Protein AF-A0A6G3T417-F1 (afdb_monomer_lite)

Organism: Streptomyces anulatus (NCBI:txid1892)

Foldseek 3Di:
DPDPDPLLVQLVVLQVVLVVCVVVVNLVVSLVSLVSSLVSCVVNVVLLSNLVSLQSNLVSCVVVVNNVSSVVSNVVSVCSVVPPPPPPPPPPPDDDD

Radius of gyration: 17.03 Å; chains: 1; bounding box: 56×28×38 Å

pLDDT: mean 87.09, std 17.43, range [45.56, 98.56]

Structure (mmCIF, N/CA/C/O backbone):
data_AF-A0A6G3T417-F1
#
_entry.id   AF-A0A6G3T417-F1
#
loop_
_atom_site.group_PDB
_atom_site.id
_atom_site.type_symbol
_atom_site.label_atom_id
_atom_site.label_alt_id
_atom_site.label_comp_id
_atom_site.label_asym_id
_atom_site.label_entity_id
_atom_site.label_seq_id
_atom_site.pdbx_PDB_ins_code
_atom_site.Cartn_x
_atom_site.Cartn_y
_atom_site.Cartn_z
_atom_site.occupancy
_atom_site.B_iso_or_equiv
_atom_site.auth_seq_id
_atom_site.auth_comp_id
_atom_site.auth_asym_id
_atom_site.auth_atom_id
_atom_site.pdbx_PDB_model_num
ATOM 1 N N . ARG A 1 1 ? 5.743 17.976 23.394 1.00 47.81 1 ARG A N 1
ATOM 2 C CA . ARG A 1 1 ? 6.061 16.539 23.605 1.00 47.81 1 ARG A CA 1
ATOM 3 C C . ARG A 1 1 ? 5.980 15.838 22.248 1.00 47.81 1 ARG A C 1
ATOM 5 O O . ARG A 1 1 ? 4.892 15.464 21.838 1.00 47.81 1 ARG A O 1
ATOM 12 N N . ARG A 1 2 ? 7.097 15.768 21.506 1.00 51.50 2 ARG A N 1
ATOM 13 C CA . ARG A 1 2 ? 7.196 15.003 20.250 1.00 51.50 2 ARG A CA 1
ATOM 14 C C . ARG A 1 2 ? 7.006 13.529 20.613 1.00 51.50 2 ARG A C 1
ATOM 16 O O . ARG A 1 2 ? 7.898 12.943 21.219 1.00 51.50 2 ARG A O 1
ATOM 23 N N . ARG A 1 3 ? 5.818 12.970 20.364 1.00 48.62 3 ARG A N 1
ATOM 24 C CA . ARG A 1 3 ? 5.634 11.515 20.411 1.00 48.62 3 ARG A CA 1
ATOM 25 C C . ARG A 1 3 ? 6.539 10.941 19.325 1.00 48.62 3 ARG A C 1
ATOM 27 O O . ARG A 1 3 ? 6.560 11.474 18.218 1.00 48.62 3 ARG A O 1
ATOM 34 N N . LEU A 1 4 ? 7.321 9.921 19.655 1.00 51.78 4 LEU A N 1
ATOM 35 C CA . LEU A 1 4 ? 7.965 9.091 18.650 1.00 51.78 4 LEU A CA 1
ATOM 36 C C . LEU A 1 4 ? 6.892 8.662 17.634 1.00 51.78 4 LEU A C 1
ATOM 38 O O . LEU A 1 4 ? 5.960 7.966 18.017 1.00 51.78 4 LEU A O 1
ATOM 42 N N . GLY A 1 5 ? 7.027 9.158 16.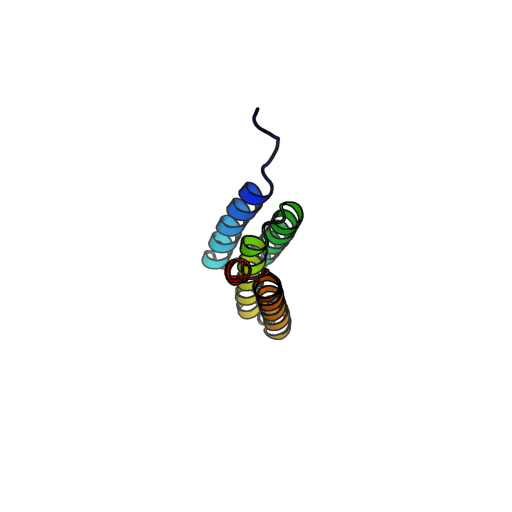399 1.00 67.00 5 GLY A N 1
ATOM 43 C CA . GLY A 1 5 ? 6.299 8.752 15.196 1.00 67.00 5 GLY A CA 1
ATOM 44 C C . GLY A 1 5 ? 4.777 8.834 15.261 1.00 67.00 5 GLY A C 1
ATOM 45 O O . GLY A 1 5 ? 4.139 7.888 15.699 1.00 67.00 5 GLY A O 1
ATOM 46 N N . ASP A 1 6 ? 4.180 9.912 14.752 1.00 87.38 6 ASP A N 1
ATOM 47 C CA . ASP A 1 6 ? 2.767 9.875 14.362 1.00 87.38 6 ASP A CA 1
ATOM 48 C C . ASP A 1 6 ? 2.610 8.852 13.213 1.00 87.38 6 ASP A C 1
ATOM 50 O O . ASP A 1 6 ? 3.148 9.093 12.125 1.00 87.38 6 ASP A O 1
ATOM 54 N N . PRO A 1 7 ? 1.934 7.707 13.433 1.00 90.50 7 PRO A N 1
ATOM 55 C CA . PRO A 1 7 ? 1.811 6.662 12.420 1.00 90.50 7 PRO A CA 1
ATOM 56 C C . PRO A 1 7 ? 1.067 7.154 11.173 1.00 90.50 7 PRO A C 1
ATOM 58 O O . PRO A 1 7 ? 1.411 6.738 10.069 1.00 90.50 7 PRO A O 1
ATOM 61 N N . ALA A 1 8 ? 0.124 8.097 11.303 1.00 89.25 8 ALA A N 1
ATOM 62 C CA . ALA A 1 8 ? -0.539 8.697 10.148 1.00 89.25 8 ALA A CA 1
ATOM 63 C C . ALA A 1 8 ? 0.430 9.584 9.352 1.00 89.25 8 ALA A C 1
ATOM 65 O O . ALA A 1 8 ? 0.447 9.547 8.122 1.00 89.25 8 ALA A O 1
ATOM 66 N N . ALA A 1 9 ? 1.282 10.359 10.030 1.00 92.25 9 ALA A N 1
ATOM 67 C CA . ALA A 1 9 ? 2.312 11.153 9.359 1.00 92.25 9 ALA A CA 1
ATOM 68 C C . ALA A 1 9 ? 3.350 10.268 8.646 1.00 92.25 9 ALA A C 1
ATOM 70 O O . ALA A 1 9 ? 3.732 10.564 7.514 1.00 92.25 9 ALA A O 1
ATOM 71 N N . GLN A 1 10 ? 3.768 9.161 9.269 1.00 94.88 10 GLN A N 1
ATOM 72 C CA . GLN A 1 10 ? 4.665 8.184 8.645 1.00 94.88 10 GLN A CA 1
ATOM 73 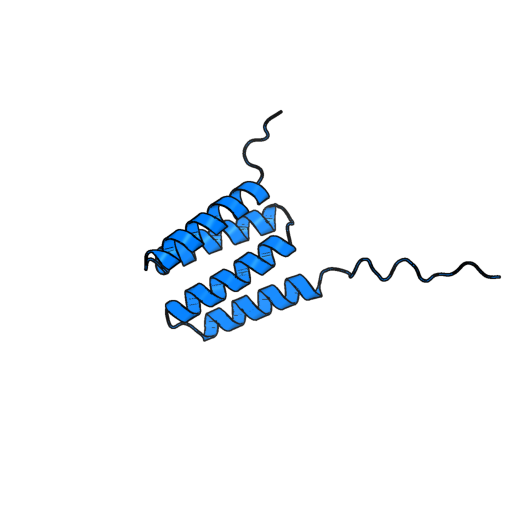C C . GLN A 1 10 ? 4.017 7.517 7.424 1.00 94.88 10 GLN A C 1
ATOM 75 O O . GLN A 1 10 ? 4.647 7.443 6.373 1.00 94.88 10 GLN A O 1
ATOM 80 N N . ALA A 1 11 ? 2.746 7.116 7.520 1.00 96.44 11 ALA A N 1
ATOM 81 C CA . ALA A 1 11 ? 1.997 6.561 6.395 1.00 96.44 11 ALA A CA 1
ATOM 82 C C . ALA A 1 11 ? 1.916 7.542 5.211 1.00 96.44 11 ALA A C 1
ATOM 84 O O . ALA A 1 11 ? 2.116 7.142 4.065 1.00 96.44 11 ALA A O 1
ATOM 85 N N . ARG A 1 12 ? 1.694 8.840 5.467 1.00 95.00 12 ARG A N 1
ATOM 86 C CA . ARG A 1 12 ? 1.710 9.880 4.419 1.00 95.00 12 ARG A CA 1
ATOM 87 C C . ARG A 1 12 ? 3.098 10.062 3.801 1.00 95.00 12 ARG A C 1
ATOM 89 O O . ARG A 1 12 ? 3.207 10.201 2.588 1.00 95.00 12 ARG A O 1
ATOM 96 N N . ALA A 1 13 ? 4.160 10.014 4.601 1.00 96.06 13 ALA A N 1
ATOM 97 C CA . ALA A 1 13 ? 5.523 10.105 4.080 1.00 96.06 13 ALA A CA 1
ATOM 98 C C . ALA A 1 13 ? 5.878 8.903 3.184 1.00 96.06 13 ALA A C 1
ATOM 100 O O . ALA A 1 13 ? 6.372 9.088 2.073 1.00 96.06 13 ALA A O 1
ATOM 101 N N . LEU A 1 14 ? 5.561 7.681 3.625 1.00 96.75 14 LEU A N 1
ATOM 102 C CA . LEU A 1 14 ? 5.728 6.473 2.810 1.00 96.75 14 LEU A CA 1
ATOM 103 C C . LEU A 1 14 ? 4.854 6.515 1.554 1.00 96.75 14 LEU A C 1
ATOM 105 O O . LEU A 1 14 ? 5.268 6.058 0.493 1.00 96.75 14 LEU A O 1
ATOM 109 N N . SER A 1 15 ? 3.669 7.119 1.646 1.00 93.69 15 SER A N 1
ATOM 110 C CA . SER A 1 15 ? 2.784 7.306 0.502 1.00 93.69 15 SER A CA 1
ATOM 111 C C . SER A 1 15 ? 3.423 8.119 -0.617 1.00 93.69 15 SER A C 1
ATOM 113 O O . SER A 1 15 ? 3.375 7.716 -1.780 1.00 93.69 15 SER A O 1
ATOM 115 N N . GLU A 1 16 ? 4.065 9.230 -0.265 1.00 96.38 16 GLU A N 1
ATOM 116 C CA . GLU A 1 16 ? 4.808 10.029 -1.236 1.00 96.38 16 GLU A CA 1
ATOM 117 C C . GLU A 1 16 ? 6.049 9.295 -1.756 1.00 96.38 16 GLU A C 1
ATOM 119 O O . GLU A 1 16 ? 6.318 9.331 -2.956 1.00 96.38 16 GLU A O 1
ATOM 124 N N . ALA A 1 17 ? 6.774 8.571 -0.896 1.00 97.12 17 ALA A N 1
ATOM 125 C CA . ALA A 1 17 ? 7.934 7.782 -1.314 1.00 97.12 17 ALA A CA 1
ATOM 126 C C . ALA A 1 17 ? 7.561 6.700 -2.342 1.00 97.12 17 ALA A C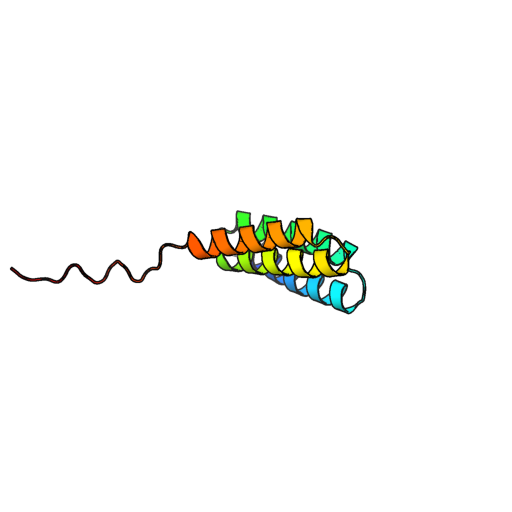 1
ATOM 128 O O . ALA A 1 17 ? 8.235 6.564 -3.365 1.00 97.12 17 ALA A O 1
ATOM 129 N N . ALA A 1 18 ? 6.456 5.987 -2.118 1.00 95.25 18 ALA A N 1
ATOM 130 C CA . ALA A 1 18 ? 5.969 4.966 -3.037 1.00 95.25 18 ALA A CA 1
ATOM 131 C C . ALA A 1 18 ? 5.593 5.552 -4.404 1.00 95.25 18 ALA A C 1
ATOM 133 O O . ALA A 1 18 ? 5.910 4.974 -5.445 1.00 95.25 18 ALA A O 1
ATOM 134 N N . ARG A 1 19 ? 4.972 6.736 -4.414 1.00 92.62 19 ARG A N 1
ATOM 135 C CA . ARG A 1 19 ? 4.639 7.464 -5.643 1.00 92.62 19 ARG A CA 1
ATOM 136 C C . ARG A 1 19 ? 5.899 7.877 -6.414 1.00 92.62 19 ARG A C 1
ATOM 138 O O . ARG A 1 19 ? 5.958 7.736 -7.632 1.00 92.62 19 ARG A O 1
ATOM 145 N N . VAL A 1 20 ? 6.936 8.339 -5.714 1.00 96.50 20 VAL A N 1
ATOM 146 C CA . VAL A 1 20 ? 8.235 8.660 -6.332 1.00 96.50 20 VAL A CA 1
ATOM 147 C C . VAL A 1 20 ? 8.892 7.411 -6.928 1.00 96.50 20 VAL A C 1
ATOM 149 O O . VAL A 1 20 ? 9.386 7.468 -8.052 1.00 96.50 20 VAL A O 1
ATOM 152 N N . GLN A 1 21 ? 8.878 6.279 -6.219 1.00 95.25 21 GLN A N 1
ATOM 153 C CA . GLN A 1 21 ? 9.411 5.007 -6.726 1.00 95.25 21 GLN A CA 1
ATOM 154 C C . GLN A 1 21 ? 8.661 4.535 -7.979 1.00 95.25 21 GLN A C 1
ATOM 156 O O . GLN A 1 21 ? 9.291 4.108 -8.944 1.00 95.25 21 GLN A O 1
ATOM 161 N N . GLU A 1 22 ? 7.334 4.664 -8.002 1.00 90.06 22 GLU A N 1
ATOM 162 C CA . GLU A 1 22 ? 6.508 4.325 -9.163 1.00 90.06 22 GLU A CA 1
ATOM 163 C C . GLU A 1 22 ? 6.886 5.170 -10.389 1.00 90.06 22 GLU A C 1
ATOM 165 O O . GLU A 1 22 ? 7.163 4.618 -11.456 1.00 90.06 22 GLU A O 1
ATOM 170 N N . TYR A 1 23 ? 6.989 6.497 -10.236 1.00 91.69 23 TYR A N 1
ATOM 171 C CA . TYR A 1 23 ? 7.435 7.378 -11.323 1.00 91.69 23 TYR A CA 1
ATOM 172 C C . TYR A 1 23 ? 8.885 7.135 -11.748 1.00 91.69 23 TYR A C 1
ATOM 174 O O . TYR A 1 23 ? 9.235 7.388 -12.898 1.00 91.69 23 TYR A O 1
ATOM 182 N N . ALA A 1 24 ? 9.717 6.609 -10.850 1.00 95.12 24 ALA A N 1
ATOM 183 C CA . ALA A 1 24 ? 11.077 6.185 -11.155 1.00 95.12 24 ALA A CA 1
ATOM 184 C C . ALA A 1 24 ? 11.151 4.797 -11.827 1.00 95.12 24 ALA A C 1
ATOM 186 O O . ALA A 1 24 ? 12.250 4.278 -12.012 1.00 95.12 24 ALA A O 1
ATOM 187 N N . GLY A 1 25 ? 10.019 4.170 -12.171 1.00 94.25 25 GLY A N 1
ATOM 188 C CA . GLY A 1 25 ? 9.995 2.847 -12.802 1.00 94.25 25 GLY A CA 1
ATOM 189 C C . GLY A 1 25 ? 10.371 1.710 -11.851 1.00 94.25 25 GLY A C 1
ATOM 190 O O . GLY A 1 25 ? 10.825 0.659 -12.298 1.00 94.25 25 GLY A O 1
ATOM 191 N N . ARG A 1 26 ? 10.180 1.903 -10.539 1.00 96.31 26 ARG A N 1
ATOM 192 C CA . ARG A 1 26 ? 10.465 0.922 -9.478 1.00 96.31 26 ARG A CA 1
ATOM 193 C C . ARG A 1 26 ? 9.166 0.429 -8.817 1.00 96.31 26 ARG A C 1
ATOM 195 O O . ARG A 1 26 ? 8.950 0.669 -7.628 1.00 96.31 26 ARG A O 1
ATOM 202 N N . PRO A 1 27 ? 8.271 -0.254 -9.557 1.00 94.44 27 PRO A N 1
ATOM 203 C CA . PRO A 1 27 ? 6.957 -0.640 -9.041 1.00 94.44 27 PRO A CA 1
ATOM 204 C C . PRO A 1 27 ? 7.023 -1.692 -7.920 1.00 94.44 27 PRO A C 1
ATOM 206 O O . PRO A 1 27 ? 6.174 -1.684 -7.038 1.00 94.44 27 PRO A O 1
ATOM 209 N N . HIS A 1 28 ? 8.048 -2.551 -7.889 1.00 96.56 28 HIS A N 1
ATOM 210 C CA . HIS A 1 28 ? 8.237 -3.518 -6.798 1.00 96.56 28 HIS A CA 1
ATOM 211 C C . HIS A 1 28 ? 8.539 -2.827 -5.459 1.00 96.56 28 HIS A C 1
ATOM 213 O O . HIS A 1 28 ? 7.923 -3.148 -4.445 1.00 96.56 28 HIS A O 1
ATOM 219 N N . ASP A 1 29 ? 9.419 -1.823 -5.465 1.00 97.31 29 ASP A N 1
ATOM 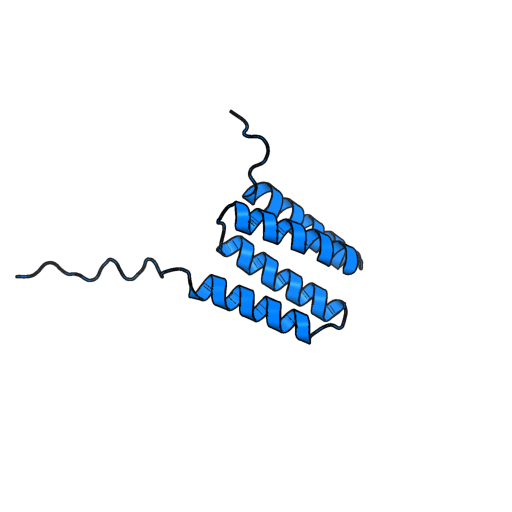220 C CA . ASP A 1 29 ? 9.737 -1.049 -4.259 1.00 97.31 29 ASP A CA 1
ATOM 221 C C . ASP A 1 29 ? 8.533 -0.209 -3.810 1.00 97.31 29 ASP A C 1
ATOM 223 O O . ASP A 1 29 ? 8.255 -0.094 -2.613 1.00 97.31 29 ASP A O 1
ATOM 227 N N . SER A 1 30 ? 7.781 0.329 -4.780 1.00 96.44 30 SER A N 1
ATOM 228 C CA . SER A 1 30 ? 6.523 1.040 -4.526 1.00 96.44 30 SER A CA 1
ATOM 229 C C . SER A 1 30 ? 5.493 0.145 -3.840 1.00 96.44 30 SER A C 1
ATOM 231 O O . SER A 1 30 ? 4.862 0.571 -2.869 1.00 96.44 30 SER A O 1
ATOM 233 N N . LEU A 1 31 ? 5.371 -1.114 -4.278 1.00 97.12 31 LEU A N 1
ATOM 234 C CA . LEU A 1 31 ? 4.469 -2.098 -3.684 1.00 97.12 31 LEU A CA 1
ATOM 235 C C . LEU A 1 31 ? 4.807 -2.345 -2.206 1.00 97.12 31 LEU A C 1
ATOM 237 O O . LEU A 1 31 ? 3.922 -2.232 -1.357 1.00 97.12 31 LEU A O 1
ATOM 241 N N . GLN A 1 32 ? 6.080 -2.611 -1.892 1.00 97.81 32 GLN A N 1
ATOM 242 C CA . GLN A 1 32 ? 6.538 -2.832 -0.512 1.00 97.81 32 GLN A CA 1
ATOM 243 C C . GLN A 1 32 ? 6.291 -1.596 0.365 1.00 97.81 32 GLN A C 1
ATOM 245 O O . GLN A 1 32 ? 5.689 -1.688 1.435 1.00 97.81 32 GLN A O 1
ATOM 250 N N . THR A 1 33 ? 6.660 -0.415 -0.134 1.00 97.75 33 THR A N 1
ATOM 251 C CA . THR A 1 33 ? 6.475 0.857 0.579 1.00 97.75 33 THR A CA 1
ATOM 252 C C . THR A 1 33 ? 4.989 1.156 0.833 1.00 97.75 33 THR A C 1
ATOM 254 O O . THR A 1 33 ? 4.614 1.634 1.906 1.00 97.75 33 THR A O 1
ATOM 257 N N . CYS A 1 34 ? 4.106 0.855 -0.126 1.00 96.56 34 CYS A N 1
ATOM 258 C CA . CYS A 1 34 ? 2.663 1.020 0.053 1.00 96.56 34 CYS A CA 1
ATOM 259 C C . CYS A 1 34 ? 2.079 0.059 1.096 1.00 96.56 34 CYS A C 1
ATOM 261 O O . CYS A 1 34 ? 1.199 0.471 1.851 1.00 96.56 34 CYS A O 1
ATOM 263 N N . GLN A 1 35 ? 2.549 -1.190 1.167 1.00 97.81 35 GLN A N 1
ATOM 264 C CA . GLN A 1 35 ? 2.090 -2.162 2.170 1.00 97.81 35 GLN A CA 1
ATOM 265 C C . GLN A 1 35 ? 2.418 -1.690 3.593 1.00 97.81 35 GLN A C 1
ATOM 267 O O . GLN A 1 35 ? 1.542 -1.688 4.461 1.00 97.81 35 GLN A O 1
ATOM 272 N N . GLU A 1 36 ? 3.635 -1.187 3.810 1.00 97.88 36 GLU A N 1
ATOM 273 C CA . GLU A 1 36 ? 4.030 -0.593 5.093 1.00 97.88 36 GLU A CA 1
ATOM 274 C C . GLU A 1 36 ? 3.163 0.622 5.454 1.00 97.88 36 GLU A C 1
ATOM 276 O O . GLU A 1 36 ? 2.704 0.761 6.592 1.00 97.88 36 GLU A O 1
ATOM 281 N N . ALA A 1 37 ? 2.877 1.488 4.476 1.00 97.75 37 ALA A N 1
ATOM 282 C CA . ALA A 1 37 ? 2.009 2.641 4.683 1.00 97.75 37 ALA A CA 1
ATOM 283 C C . ALA A 1 37 ? 0.587 2.224 5.100 1.00 97.75 37 ALA A C 1
ATOM 285 O O . ALA A 1 37 ? 0.009 2.851 5.991 1.00 97.75 37 ALA A O 1
ATOM 286 N N . VAL A 1 38 ? 0.021 1.176 4.481 1.00 97.81 38 VAL A N 1
ATOM 287 C CA . VAL A 1 38 ? -1.317 0.652 4.820 1.00 97.81 38 VAL A CA 1
ATOM 288 C C . VAL A 1 38 ? -1.358 0.182 6.268 1.00 97.81 38 VAL A C 1
ATOM 290 O O . VAL A 1 38 ? -2.302 0.501 6.993 1.00 97.81 38 VAL A O 1
ATOM 293 N N . ASP A 1 39 ? -0.326 -0.533 6.713 1.00 97.12 39 ASP A N 1
ATOM 294 C CA . ASP A 1 39 ? -0.238 -1.008 8.090 1.00 97.12 39 ASP A CA 1
ATOM 295 C C . ASP A 1 39 ? -0.173 0.136 9.100 1.00 97.12 39 ASP A C 1
ATOM 297 O O . ASP A 1 39 ? -0.814 0.070 10.154 1.00 97.12 39 ASP A O 1
ATOM 301 N N . LEU A 1 40 ? 0.556 1.203 8.777 1.00 96.44 40 LEU A N 1
ATOM 302 C CA . LEU A 1 40 ? 0.629 2.396 9.614 1.00 96.44 40 LEU A CA 1
ATOM 303 C C . LEU A 1 40 ? -0.695 3.168 9.645 1.00 96.44 40 LEU A C 1
ATOM 305 O O . LEU A 1 40 ? -1.137 3.544 10.730 1.00 96.44 40 LEU A O 1
ATOM 309 N N . ALA A 1 41 ? -1.361 3.350 8.501 1.00 96.44 41 ALA A N 1
ATOM 310 C CA . ALA A 1 41 ? -2.671 4.004 8.439 1.00 96.44 41 ALA A CA 1
ATOM 311 C C . ALA A 1 41 ? -3.729 3.230 9.237 1.00 96.44 41 ALA A C 1
ATOM 313 O O . ALA A 1 41 ? -4.471 3.822 10.022 1.00 96.44 41 ALA A O 1
ATOM 314 N N . ARG A 1 42 ? -3.718 1.895 9.132 1.00 95.50 42 ARG A N 1
ATOM 315 C CA . ARG A 1 42 ? -4.567 1.006 9.932 1.00 95.50 42 ARG A CA 1
ATOM 316 C C . ARG A 1 42 ? -4.300 1.158 11.431 1.00 95.50 42 ARG A C 1
ATOM 318 O O . ARG A 1 42 ? -5.240 1.301 12.205 1.00 95.50 42 ARG A O 1
ATOM 325 N N . ARG A 1 43 ? -3.031 1.165 11.860 1.00 94.81 43 ARG A N 1
ATOM 326 C CA . ARG A 1 43 ? -2.651 1.384 13.275 1.00 94.81 43 ARG A CA 1
ATOM 327 C C . ARG A 1 43 ? -3.032 2.776 13.779 1.00 94.81 43 ARG A C 1
ATOM 329 O O . ARG A 1 43 ? -3.279 2.938 14.969 1.00 94.81 43 ARG A O 1
ATOM 336 N N . ALA A 1 44 ? -3.058 3.765 12.890 1.00 94.00 44 ALA A N 1
ATOM 337 C CA . ALA A 1 44 ? -3.492 5.122 13.194 1.00 94.00 44 ALA A CA 1
ATOM 338 C C . ALA A 1 44 ? -5.023 5.277 13.251 1.00 94.00 44 ALA A C 1
ATOM 340 O O . ALA A 1 44 ? -5.496 6.307 13.724 1.00 94.00 44 ALA A O 1
ATOM 341 N N . GLY A 1 45 ? -5.789 4.293 12.759 1.00 94.25 45 GLY A N 1
ATOM 342 C CA . GLY A 1 45 ? -7.239 4.405 12.584 1.00 94.25 45 GLY A CA 1
ATOM 343 C C . GLY A 1 45 ? -7.653 5.406 11.498 1.00 94.25 45 GLY A C 1
ATOM 344 O O . GLY A 1 45 ? -8.803 5.831 11.470 1.00 94.25 45 GLY A O 1
ATOM 345 N N . ASP A 1 46 ? -6.734 5.811 10.613 1.00 95.25 46 ASP A N 1
ATOM 346 C CA . ASP A 1 46 ? -7.024 6.753 9.526 1.00 95.25 46 ASP A CA 1
ATOM 347 C C . ASP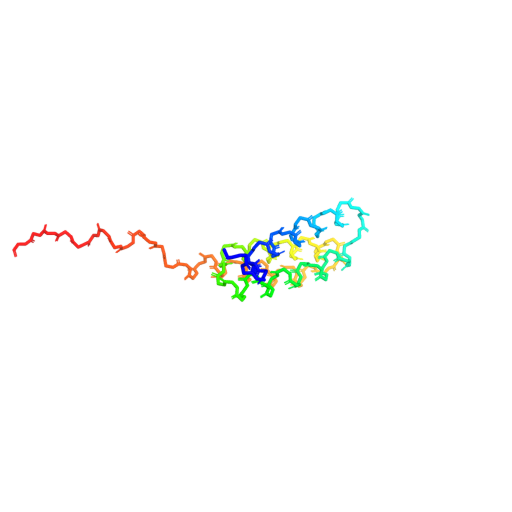 A 1 46 ? -7.605 5.983 8.330 1.00 95.25 46 ASP A C 1
ATOM 349 O O . ASP A 1 46 ? -6.887 5.577 7.413 1.00 95.25 46 ASP A O 1
ATOM 353 N N . VAL A 1 47 ? -8.921 5.743 8.371 1.00 95.75 47 VAL A N 1
ATOM 354 C CA . VAL A 1 47 ? -9.667 4.958 7.368 1.00 95.75 47 VAL A CA 1
ATOM 355 C C . VAL A 1 47 ? -9.565 5.580 5.974 1.00 95.75 47 VAL A C 1
ATOM 357 O O . VAL A 1 47 ? -9.340 4.875 4.988 1.00 95.75 47 VAL A O 1
ATOM 360 N N . ARG A 1 48 ? -9.660 6.913 5.889 1.00 94.75 48 ARG A N 1
ATOM 361 C CA . ARG A 1 48 ? -9.533 7.669 4.632 1.00 94.75 48 ARG A CA 1
ATOM 362 C C . ARG A 1 48 ? -8.155 7.466 4.011 1.00 94.75 48 ARG A C 1
ATOM 364 O O . ARG A 1 48 ? -8.054 7.182 2.817 1.00 94.75 48 ARG A O 1
ATOM 371 N N . LEU A 1 49 ? -7.097 7.585 4.815 1.00 95.56 49 LEU A N 1
ATOM 372 C CA . LEU A 1 49 ? -5.736 7.330 4.356 1.00 95.56 49 LEU A CA 1
ATOM 373 C C . LEU A 1 49 ? -5.558 5.863 3.967 1.00 95.56 49 LEU A C 1
ATOM 375 O O . LEU A 1 49 ? -5.014 5.591 2.902 1.00 95.56 49 LEU A O 1
ATOM 379 N N . GLN A 1 50 ? -6.057 4.919 4.766 1.00 97.69 50 GLN A N 1
ATOM 380 C CA . GLN A 1 50 ? -5.981 3.495 4.451 1.00 97.69 50 GLN A CA 1
ATOM 381 C C . GLN A 1 50 ? -6.627 3.184 3.092 1.00 97.69 50 GLN A C 1
ATOM 383 O O . GLN A 1 50 ? -6.006 2.503 2.280 1.00 97.69 50 GLN A O 1
ATOM 388 N N . ALA A 1 51 ? -7.813 3.725 2.797 1.00 97.50 51 ALA A N 1
ATOM 389 C CA . ALA A 1 51 ? -8.471 3.548 1.502 1.00 97.50 51 ALA A CA 1
ATOM 390 C C . ALA A 1 51 ? -7.649 4.133 0.339 1.00 97.50 51 ALA A C 1
ATOM 392 O O . ALA A 1 51 ? -7.448 3.464 -0.673 1.00 97.50 51 ALA A O 1
ATOM 393 N N . ALA A 1 52 ? -7.101 5.343 0.492 1.00 96.38 52 ALA A N 1
ATOM 394 C CA . ALA A 1 52 ? -6.252 5.955 -0.534 1.00 96.38 52 ALA A CA 1
ATOM 395 C C . ALA A 1 52 ? -4.988 5.122 -0.826 1.00 96.38 52 ALA A C 1
ATOM 397 O O . ALA A 1 52 ? -4.570 4.983 -1.976 1.00 96.38 52 ALA A O 1
ATOM 398 N N . LEU A 1 53 ? -4.392 4.531 0.211 1.00 97.81 53 LEU A N 1
ATOM 399 C CA . LEU A 1 53 ? -3.234 3.648 0.079 1.00 97.81 53 LEU A CA 1
ATOM 400 C C . LEU A 1 53 ? -3.590 2.324 -0.620 1.00 97.81 53 LEU A C 1
ATOM 402 O O . LEU A 1 53 ? -2.794 1.830 -1.417 1.00 97.81 53 LEU A O 1
ATOM 406 N N . GLN A 1 54 ? -4.785 1.777 -0.372 1.00 98.31 54 GLN A N 1
ATOM 407 C CA . GLN A 1 54 ? -5.295 0.599 -1.082 1.00 98.31 54 GLN A CA 1
ATOM 408 C C . GLN A 1 54 ? -5.473 0.873 -2.584 1.00 98.31 54 GLN A C 1
ATOM 410 O O . GLN A 1 54 ? -5.082 0.049 -3.407 1.00 98.31 54 GLN A O 1
ATOM 415 N N . LEU A 1 55 ? -5.979 2.049 -2.967 1.00 97.12 55 LEU A N 1
ATOM 416 C CA . LEU A 1 55 ? -6.079 2.425 -4.383 1.00 97.12 55 LEU A CA 1
ATOM 417 C C . LEU A 1 55 ? -4.704 2.494 -5.058 1.00 97.12 55 LEU A C 1
ATOM 419 O O . LEU A 1 55 ? -4.534 1.973 -6.156 1.00 97.12 55 LEU A O 1
ATOM 423 N N . ARG A 1 56 ? -3.691 3.038 -4.378 1.00 95.38 56 ARG A N 1
ATOM 424 C CA . ARG A 1 56 ? -2.339 3.082 -4.951 1.00 95.38 56 ARG A CA 1
ATOM 425 C C . ARG A 1 56 ? -1.686 1.704 -5.069 1.00 95.38 56 ARG A C 1
ATOM 427 O O . ARG A 1 56 ? -0.955 1.463 -6.029 1.00 95.38 56 ARG A O 1
ATOM 434 N N . LEU A 1 57 ? -1.961 0.789 -4.133 1.00 97.31 57 LEU A N 1
ATOM 435 C CA . LEU A 1 57 ? -1.573 -0.617 -4.289 1.00 97.31 57 LEU A CA 1
ATOM 436 C C . LEU A 1 57 ? -2.180 -1.207 -5.560 1.00 97.31 57 LEU A C 1
ATOM 438 O O . LEU A 1 57 ? -1.472 -1.873 -6.310 1.00 97.31 57 LEU A O 1
ATOM 442 N N . ALA A 1 58 ? -3.457 -0.925 -5.829 1.00 97.44 58 ALA A N 1
ATOM 443 C CA . ALA A 1 58 ? -4.111 -1.395 -7.041 1.00 97.44 58 ALA A CA 1
ATOM 444 C C . ALA A 1 58 ? -3.432 -0.872 -8.315 1.00 97.44 58 ALA A C 1
ATOM 446 O O . ALA A 1 58 ? -3.143 -1.662 -9.211 1.00 97.44 58 ALA A O 1
ATOM 447 N N . ASP A 1 59 ? -3.115 0.421 -8.373 1.00 94.38 59 ASP A N 1
ATOM 448 C CA . ASP A 1 59 ? -2.446 1.017 -9.535 1.00 94.38 59 ASP A CA 1
ATOM 449 C C . ASP A 1 59 ? -1.033 0.444 -9.739 1.00 94.38 59 ASP A C 1
ATOM 451 O O . ASP A 1 59 ? -0.627 0.138 -10.862 1.00 94.38 59 ASP A O 1
ATOM 455 N N . THR A 1 60 ? -0.304 0.210 -8.642 1.00 96.12 60 THR A N 1
ATOM 456 C CA . THR A 1 60 ? 1.025 -0.419 -8.681 1.00 96.12 60 THR A CA 1
ATOM 457 C C . THR A 1 60 ? 0.945 -1.862 -9.187 1.00 96.12 60 THR A C 1
ATOM 459 O O . THR A 1 60 ? 1.770 -2.278 -9.999 1.00 96.12 60 THR A O 1
ATOM 462 N N . LEU A 1 61 ? -0.058 -2.626 -8.748 1.00 97.00 61 LEU A N 1
ATOM 463 C CA . LEU A 1 61 ? -0.275 -4.013 -9.170 1.00 97.00 61 LEU A CA 1
ATOM 464 C C . LEU A 1 61 ? -0.697 -4.121 -10.636 1.00 97.00 61 LEU A C 1
ATOM 466 O O . LEU A 1 61 ? -0.213 -5.010 -11.333 1.00 97.00 61 LEU A O 1
ATOM 470 N N . ASP A 1 62 ? -1.508 -3.188 -11.139 1.00 95.31 62 ASP A N 1
ATOM 471 C CA . ASP A 1 62 ? -1.824 -3.124 -12.570 1.00 95.31 6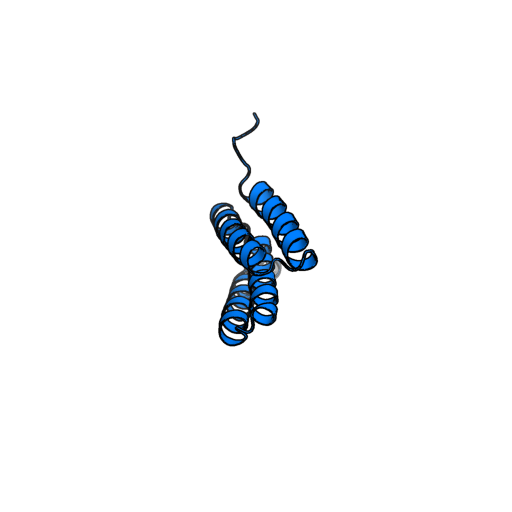2 ASP A CA 1
ATOM 472 C C . ASP A 1 62 ? -0.556 -2.903 -13.410 1.00 95.31 62 ASP A C 1
ATOM 474 O O . ASP A 1 62 ? -0.360 -3.580 -14.420 1.00 95.31 62 ASP A O 1
ATOM 478 N N . ARG A 1 63 ? 0.362 -2.028 -12.968 1.00 92.50 63 ARG A N 1
ATOM 479 C CA . ARG A 1 63 ? 1.667 -1.836 -13.635 1.00 92.50 63 ARG A CA 1
ATOM 480 C C . ARG A 1 63 ? 2.577 -3.061 -13.556 1.00 92.50 63 ARG A C 1
ATOM 482 O O . ARG A 1 63 ? 3.401 -3.254 -14.446 1.00 92.50 63 ARG A O 1
ATOM 489 N N . LEU A 1 64 ? 2.447 -3.861 -12.500 1.00 96.12 64 LEU A N 1
ATOM 490 C CA . LEU A 1 64 ? 3.164 -5.129 -12.330 1.00 96.12 64 LEU A CA 1
ATOM 491 C C . LEU A 1 64 ? 2.524 -6.289 -13.108 1.00 96.12 64 LEU A C 1
ATOM 493 O O . LEU A 1 64 ? 3.104 -7.371 -13.156 1.00 96.12 64 LEU A O 1
ATOM 497 N N . GLY A 1 65 ? 1.364 -6.075 -13.735 1.00 97.19 65 GLY A N 1
ATOM 498 C CA . GLY A 1 65 ? 0.663 -7.104 -14.499 1.00 97.19 65 GLY A CA 1
ATOM 499 C C . GLY A 1 65 ? -0.187 -8.051 -13.649 1.00 97.19 65 GLY A C 1
ATOM 500 O O . GLY A 1 65 ? -0.523 -9.134 -14.127 1.00 97.19 65 GLY A O 1
ATOM 501 N N . ASP A 1 66 ? -0.574 -7.654 -12.431 1.00 97.81 66 ASP A N 1
ATOM 502 C CA . ASP A 1 66 ? -1.509 -8.396 -11.573 1.00 97.81 66 ASP A CA 1
ATOM 503 C C . ASP A 1 66 ? -2.848 -7.646 -11.388 1.00 97.81 66 ASP A C 1
ATOM 505 O O . ASP A 1 66 ? -3.156 -7.108 -10.315 1.00 97.81 66 ASP A O 1
ATOM 509 N N . PRO A 1 67 ? -3.704 -7.625 -12.427 1.00 96.81 67 PRO A N 1
ATOM 510 C CA . PRO A 1 67 ? -4.997 -6.954 -12.354 1.00 96.81 67 PRO A CA 1
ATOM 511 C C . PRO A 1 67 ? -5.989 -7.666 -11.423 1.00 96.81 67 PRO A C 1
ATOM 513 O O . PRO A 1 67 ? -7.009 -7.088 -11.037 1.00 96.81 67 PRO A O 1
ATOM 516 N N . ALA A 1 68 ? -5.745 -8.936 -11.080 1.00 97.94 68 ALA A N 1
ATOM 517 C CA . ALA A 1 68 ? -6.588 -9.674 -10.148 1.00 97.94 68 ALA A CA 1
ATOM 518 C C . ALA A 1 68 ? -6.380 -9.161 -8.721 1.00 97.94 68 ALA A C 1
ATOM 520 O O . ALA A 1 68 ? -7.360 -8.793 -8.067 1.00 97.94 68 ALA A O 1
ATOM 521 N N . ALA A 1 69 ? -5.126 -9.047 -8.279 1.00 97.50 69 ALA A N 1
ATOM 522 C CA . ALA A 1 69 ? -4.799 -8.432 -7.001 1.00 97.50 69 ALA A CA 1
ATOM 523 C C . ALA A 1 69 ? -5.234 -6.961 -6.967 1.00 97.50 69 ALA A C 1
ATOM 525 O O . ALA A 1 69 ? -5.855 -6.534 -5.992 1.00 97.50 69 ALA A O 1
ATOM 526 N N . ALA A 1 70 ? -5.033 -6.204 -8.052 1.00 98.25 70 ALA A N 1
ATOM 527 C CA . ALA A 1 70 ? -5.468 -4.810 -8.121 1.00 98.25 70 ALA A CA 1
ATOM 528 C C . ALA A 1 70 ? -6.968 -4.632 -7.810 1.00 98.25 70 ALA A C 1
ATOM 530 O O . ALA A 1 70 ? -7.354 -3.757 -7.031 1.00 98.25 70 ALA A O 1
ATOM 531 N N . ARG A 1 71 ? -7.835 -5.505 -8.344 1.00 98.56 71 ARG A N 1
ATOM 532 C CA . ARG A 1 71 ? -9.278 -5.484 -8.033 1.00 98.56 71 ARG A CA 1
ATOM 533 C C . ARG A 1 71 ? -9.585 -5.772 -6.563 1.00 98.56 71 ARG A C 1
ATOM 535 O O . ARG A 1 71 ? -10.508 -5.166 -6.022 1.00 98.56 71 ARG A O 1
ATOM 542 N N . LEU A 1 72 ? -8.828 -6.654 -5.907 1.00 98.50 72 LEU A N 1
ATOM 543 C CA . LEU A 1 72 ? -9.002 -6.927 -4.475 1.00 98.50 72 LEU A CA 1
ATOM 544 C C . LEU A 1 72 ? -8.715 -5.680 -3.634 1.00 98.50 72 LEU A C 1
ATOM 546 O O . LEU A 1 72 ? -9.469 -5.378 -2.707 1.00 98.50 72 LEU A O 1
ATOM 550 N N . HIS A 1 73 ? -7.667 -4.937 -3.990 1.00 98.25 73 HIS A N 1
ATOM 551 C CA . HIS A 1 73 ? -7.300 -3.697 -3.314 1.00 98.25 73 HIS A CA 1
ATOM 552 C C . HIS A 1 73 ? -8.316 -2.573 -3.557 1.00 98.25 73 HIS A C 1
ATOM 554 O O . HIS A 1 73 ? -8.700 -1.892 -2.606 1.00 98.25 73 HIS A O 1
ATOM 560 N N . ARG A 1 74 ? -8.853 -2.437 -4.780 1.00 98.25 74 ARG A N 1
ATOM 561 C CA . ARG A 1 74 ? -9.972 -1.511 -5.058 1.00 98.25 74 ARG A CA 1
ATOM 562 C C . ARG A 1 74 ? -11.201 -1.835 -4.213 1.00 98.25 74 ARG A C 1
ATOM 564 O O . ARG A 1 74 ? -11.685 -0.974 -3.491 1.00 98.25 74 ARG A O 1
ATOM 571 N N . GLY A 1 75 ? -11.618 -3.101 -4.186 1.00 98.12 75 GLY A N 1
ATOM 572 C CA . GLY A 1 75 ? -12.747 -3.522 -3.355 1.00 98.12 75 GLY A CA 1
ATOM 573 C C . GLY A 1 75 ? -12.504 -3.336 -1.851 1.00 98.12 75 GLY A C 1
ATOM 574 O O . GLY A 1 75 ? -13.450 -3.124 -1.097 1.00 98.12 75 GLY A O 1
ATOM 575 N N . ALA A 1 76 ? -11.252 -3.404 -1.386 1.00 97.62 76 ALA A N 1
ATOM 576 C CA . ALA A 1 76 ? -10.911 -3.071 -0.005 1.00 97.62 76 ALA A CA 1
ATOM 577 C C . ALA A 1 76 ? -11.048 -1.567 0.277 1.00 97.62 76 ALA A C 1
ATOM 579 O O . ALA A 1 76 ? -11.580 -1.207 1.325 1.00 97.62 76 ALA A O 1
ATOM 580 N N . ALA A 1 77 ? -10.613 -0.703 -0.647 1.00 97.81 77 ALA A N 1
ATOM 581 C CA . ALA A 1 77 ? -10.816 0.741 -0.544 1.00 97.81 77 ALA A CA 1
ATOM 582 C C . ALA A 1 77 ? -12.309 1.100 -0.511 1.00 97.81 77 ALA A C 1
ATOM 584 O O . ALA A 1 77 ? -12.728 1.865 0.354 1.00 97.81 77 ALA A O 1
ATOM 585 N N . ASP A 1 78 ? -13.113 0.493 -1.388 1.00 97.25 78 ASP A N 1
ATOM 586 C CA . ASP A 1 78 ? -14.557 0.739 -1.461 1.00 97.25 78 ASP A CA 1
ATOM 587 C C . ASP A 1 78 ? -15.267 0.360 -0.156 1.00 97.25 78 ASP A C 1
ATOM 589 O O . ASP A 1 78 ? -16.081 1.130 0.349 1.00 97.25 78 ASP A O 1
ATOM 593 N N . ARG A 1 79 ? -14.922 -0.792 0.440 1.00 96.19 79 ARG A N 1
ATOM 594 C CA . ARG A 1 79 ? -15.462 -1.196 1.751 1.00 96.19 79 ARG A CA 1
ATOM 595 C C . ARG A 1 79 ? -15.087 -0.211 2.853 1.00 96.19 79 ARG A C 1
ATOM 597 O O . ARG A 1 79 ? -15.961 0.221 3.589 1.00 96.19 79 ARG A O 1
ATOM 604 N N . LEU A 1 80 ? -13.819 0.199 2.921 1.00 95.62 80 LEU A N 1
ATOM 605 C CA . LEU A 1 80 ? -13.357 1.178 3.912 1.00 95.62 80 LEU A CA 1
ATOM 606 C C . LEU A 1 80 ? -14.108 2.514 3.802 1.00 95.62 80 LEU A C 1
ATOM 608 O O . LEU A 1 80 ? -14.411 3.130 4.817 1.00 95.62 80 LEU A O 1
ATOM 612 N N . LEU A 1 81 ? -14.414 2.962 2.581 1.00 92.94 81 LEU A N 1
ATOM 613 C CA . LEU A 1 81 ? -15.148 4.209 2.349 1.00 92.94 81 LEU A CA 1
ATOM 614 C C . LEU A 1 81 ? -16.664 4.066 2.544 1.00 92.94 81 LEU A C 1
ATOM 616 O O . LEU A 1 81 ? -17.313 5.050 2.889 1.00 92.94 81 LEU A O 1
ATOM 620 N N . GLY A 1 82 ? -17.223 2.873 2.328 1.00 87.69 82 GLY A N 1
ATOM 621 C CA . GLY A 1 82 ? -18.638 2.571 2.562 1.00 87.69 82 GLY A CA 1
ATOM 622 C C . GLY A 1 82 ? -18.984 2.276 4.026 1.00 87.69 82 GLY A C 1
ATOM 623 O O . GLY A 1 82 ? -20.132 2.452 4.421 1.00 87.69 82 GLY A O 1
ATOM 624 N N . GLU A 1 83 ? -18.007 1.846 4.829 1.00 69.81 83 GLU A N 1
ATOM 625 C CA . GLU A 1 83 ? -18.157 1.566 6.266 1.00 69.81 83 GLU A CA 1
ATOM 626 C C . GLU A 1 83 ? -17.995 2.811 7.156 1.00 69.81 83 GLU A C 1
ATOM 628 O O . GLU A 1 83 ? -18.281 2.742 8.350 1.00 69.81 83 GLU A O 1
ATOM 633 N N . GLU A 1 84 ? -17.577 3.959 6.609 1.00 56.28 84 GLU A N 1
ATOM 634 C CA . GLU A 1 84 ? -17.649 5.234 7.329 1.00 56.28 84 GLU A CA 1
ATOM 635 C C . GLU A 1 84 ? -19.129 5.585 7.550 1.00 56.28 84 GLU A C 1
ATOM 637 O O . GLU A 1 84 ? -19.831 5.865 6.571 1.00 56.28 84 GLU A O 1
ATOM 642 N N . PRO A 1 85 ? -19.636 5.599 8.802 1.00 52.25 85 PRO A N 1
ATOM 643 C CA . PRO A 1 85 ? -20.982 6.074 9.052 1.00 52.25 85 PRO A CA 1
ATOM 644 C C . PRO A 1 85 ? -21.010 7.525 8.597 1.00 52.25 85 PRO A C 1
ATOM 646 O O . PRO A 1 85 ? -20.346 8.390 9.173 1.00 52.25 85 PRO A O 1
ATOM 649 N N . SER A 1 86 ? -21.742 7.780 7.515 1.00 48.97 86 SER A N 1
ATOM 650 C CA . SER A 1 86 ? -21.984 9.125 7.033 1.00 48.97 86 SER A CA 1
ATOM 651 C C . SER A 1 86 ? -22.485 9.937 8.221 1.00 48.97 86 SER A C 1
ATOM 653 O O . SER A 1 86 ? -23.592 9.722 8.713 1.00 48.97 86 SER A O 1
ATOM 655 N N . ALA A 1 87 ? -21.672 10.879 8.706 1.00 49.75 87 ALA A N 1
ATOM 656 C CA . ALA A 1 87 ? -22.009 11.763 9.822 1.00 49.75 87 ALA A CA 1
ATOM 657 C C . ALA A 1 87 ? -23.218 12.686 9.522 1.00 49.75 87 ALA A C 1
ATOM 659 O O . ALA A 1 87 ? -23.482 13.638 10.255 1.00 49.75 87 ALA A O 1
ATOM 660 N N . TYR A 1 88 ? -23.955 12.414 8.442 1.00 47.91 88 TYR A N 1
ATOM 661 C CA . TYR A 1 88 ? -25.153 13.107 8.002 1.00 47.91 88 TYR A CA 1
ATOM 662 C C . TYR A 1 88 ? -26.465 12.547 8.572 1.00 47.91 88 TYR A C 1
ATOM 664 O O . TYR A 1 88 ? -27.476 13.231 8.449 1.00 47.91 88 TYR A O 1
ATOM 672 N N . GLU A 1 89 ? -26.489 11.396 9.253 1.00 52.06 89 GLU A N 1
ATOM 673 C CA . GLU A 1 89 ? -27.757 10.837 9.774 1.00 52.06 89 GLU A CA 1
ATOM 674 C C . GLU A 1 89 ? -28.104 11.219 11.228 1.00 52.06 89 GLU A C 1
ATOM 676 O O . GLU A 1 89 ? -29.101 10.751 11.769 1.00 52.06 89 GLU A O 1
ATOM 681 N N . ILE A 1 90 ? -27.363 12.136 11.867 1.00 54.78 90 ILE A N 1
ATOM 682 C CA . ILE A 1 90 ? -27.695 12.648 13.217 1.00 54.78 90 ILE A CA 1
ATOM 683 C C . ILE A 1 90 ? -28.112 14.128 13.168 1.00 54.78 90 ILE A C 1
ATOM 685 O O . ILE A 1 90 ? -27.648 14.945 13.956 1.00 54.78 90 ILE A O 1
ATOM 689 N N . ARG A 1 91 ? -28.966 14.524 12.215 1.00 55.19 91 ARG A N 1
ATOM 690 C CA . ARG A 1 91 ? -29.709 15.807 12.279 1.00 55.19 91 ARG A CA 1
ATOM 691 C C . ARG A 1 91 ? -31.131 15.706 11.726 1.00 55.19 91 ARG A C 1
ATOM 693 O O . ARG A 1 91 ? -31.633 16.639 11.106 1.00 55.19 91 ARG A O 1
ATOM 700 N N . SER A 1 92 ? -31.806 14.583 11.944 1.00 52.69 92 SER A N 1
ATOM 701 C CA . SER A 1 92 ? -33.232 14.462 11.613 1.00 52.69 92 SER A CA 1
ATOM 702 C C . SER A 1 92 ? -33.976 13.614 12.638 1.00 52.69 92 SER A C 1
ATOM 704 O O . SER A 1 92 ? -34.684 12.677 12.302 1.00 52.69 92 SER A O 1
ATOM 706 N N . ALA A 1 93 ? -33.830 13.968 13.911 1.00 53.25 93 ALA A N 1
ATOM 707 C CA . ALA A 1 93 ? -34.928 13.813 14.854 1.00 53.25 93 ALA A CA 1
ATOM 708 C C . ALA A 1 93 ? -35.326 15.231 15.258 1.00 53.25 93 ALA A C 1
ATOM 710 O O . ALA A 1 93 ? -34.807 15.802 16.216 1.00 53.25 93 ALA A O 1
ATOM 711 N N . SER A 1 94 ? -36.146 15.834 14.400 1.00 52.31 94 SER A N 1
ATOM 712 C CA . SER A 1 94 ? -36.820 17.094 14.656 1.00 52.31 94 SER A CA 1
ATOM 713 C C . SER A 1 94 ? -37.520 17.021 16.010 1.00 52.31 94 SER A C 1
ATOM 715 O O . SER A 1 94 ? -38.283 16.099 16.287 1.00 52.31 94 SER A O 1
ATOM 717 N N . THR A 1 95 ? -37.254 18.018 16.845 1.00 59.59 95 THR A N 1
ATOM 718 C CA . THR A 1 95 ? -38.260 18.589 17.737 1.00 59.59 95 THR A CA 1
ATOM 719 C C . THR A 1 95 ? -39.587 18.710 16.996 1.00 59.59 95 THR A C 1
ATOM 721 O O . THR A 1 95 ? -39.614 19.423 16.000 1.00 59.59 95 THR A O 1
ATOM 724 N N . GLU A 1 96 ? -40.627 18.016 17.462 1.00 54.03 96 GLU A N 1
ATOM 725 C CA . GLU A 1 96 ? -42.030 18.470 17.524 1.00 54.03 96 GLU A CA 1
ATOM 726 C C . GLU A 1 96 ? -42.940 17.293 17.919 1.00 54.03 96 GLU A C 1
ATOM 728 O O . GLU A 1 96 ? -43.278 16.448 17.092 1.00 54.03 96 GLU A O 1
ATOM 733 N N . ASN A 1 97 ? -43.289 17.200 19.208 1.00 45.56 97 ASN A N 1
ATOM 734 C CA . ASN A 1 97 ? -44.630 17.493 19.748 1.00 45.56 97 ASN A CA 1
ATOM 735 C C . ASN A 1 97 ? -44.683 17.103 21.234 1.00 45.56 97 ASN A C 1
ATOM 737 O O . ASN A 1 97 ? -44.591 15.890 21.531 1.00 45.56 97 ASN A O 1
#

Sequence (97 aa):
RRRLGDPAAQARALSEAARVQEYAGRPHDSLQTCQEAVDLARRAGDVRLQAALQLRLADTLDRLGDPAAARLHRGAADRLLGEEPSAYEIRSASTEN

InterPro domains:
  IPR011990 Tetratricopeptide-like helical domain superfamily [G3DSA:1.25.40.10] (1-80)
  IPR011990 Tetratricopeptide-like helical domain superfamily [SSF48452] (4-89)

Secondary structure (DSSP, 8-state):
---S--HHHHHHHHHHHHHHHHHTT-HHHHHHHHHHHHHHHHHHT-HHHHHHHHHHHHHHHHHTT-HHHHHHHHHHHHHHHHSS--TTSSS------